Protein AF-A0A924KU63-F1 (afdb_monomer_lite)

Structure (mmCIF, N/CA/C/O backbone):
data_AF-A0A924KU63-F1
#
_entry.id   AF-A0A924KU63-F1
#
loop_
_atom_site.group_PDB
_atom_site.id
_atom_site.type_symbol
_atom_site.label_atom_id
_atom_site.label_alt_id
_atom_site.label_comp_id
_atom_site.label_asym_id
_atom_site.label_entity_id
_atom_site.label_seq_id
_atom_site.pdbx_PDB_ins_code
_atom_site.Cartn_x
_atom_site.Cartn_y
_atom_site.Cartn_z
_atom_site.occupancy
_atom_site.B_iso_or_equiv
_atom_site.auth_seq_id
_atom_site.auth_comp_id
_atom_site.auth_asym_id
_atom_site.auth_atom_id
_atom_site.pdbx_PDB_model_num
ATOM 1 N N . GLU A 1 1 ? -2.609 -9.490 -5.863 1.00 62.53 1 GLU A N 1
ATOM 2 C CA . GLU A 1 1 ? -2.686 -9.780 -4.413 1.00 62.53 1 GLU A CA 1
ATOM 3 C C . GLU A 1 1 ? -1.403 -9.478 -3.630 1.00 62.53 1 GLU A C 1
ATOM 5 O O . GLU A 1 1 ? -1.521 -9.086 -2.487 1.00 62.53 1 GLU A O 1
ATOM 10 N N . PHE A 1 2 ? -0.198 -9.526 -4.219 1.00 82.56 2 PHE A N 1
ATOM 11 C CA . PHE A 1 2 ? 1.078 -9.248 -3.517 1.00 82.56 2 PHE A CA 1
ATOM 12 C C . PHE A 1 2 ? 1.134 -7.963 -2.659 1.00 82.56 2 PHE A C 1
ATOM 14 O O . PHE A 1 2 ? 1.756 -7.947 -1.599 1.00 82.56 2 PHE A O 1
ATOM 21 N N . LEU A 1 3 ? 0.498 -6.874 -3.108 1.00 83.12 3 LEU A N 1
ATOM 22 C CA . LEU A 1 3 ? 0.426 -5.640 -2.321 1.00 83.12 3 LEU A CA 1
ATOM 23 C C . LEU A 1 3 ? -0.415 -5.822 -1.050 1.00 83.12 3 LEU A C 1
ATOM 25 O O . LEU A 1 3 ? -0.010 -5.340 -0.002 1.00 83.12 3 LEU A O 1
ATOM 29 N N . VAL A 1 4 ? -1.540 -6.534 -1.139 1.00 85.69 4 VAL A N 1
ATOM 30 C CA . VAL A 1 4 ? -2.420 -6.829 0.002 1.00 85.69 4 VAL A CA 1
ATOM 31 C C . VAL A 1 4 ? -1.668 -7.682 1.013 1.00 85.69 4 VAL A C 1
ATOM 33 O O . VAL A 1 4 ? -1.552 -7.277 2.156 1.00 85.69 4 VAL A O 1
ATOM 36 N N . ASP A 1 5 ? -1.029 -8.755 0.551 1.00 87.75 5 ASP A N 1
ATOM 37 C CA . ASP A 1 5 ? -0.212 -9.653 1.374 1.00 87.75 5 ASP A CA 1
ATOM 38 C C . ASP A 1 5 ? 0.928 -8.911 2.103 1.00 87.75 5 ASP A C 1
ATOM 40 O O . ASP A 1 5 ? 1.162 -9.105 3.293 1.00 87.75 5 ASP A O 1
ATOM 44 N N . THR A 1 6 ? 1.597 -7.973 1.424 1.00 88.69 6 THR A N 1
ATOM 45 C CA . THR A 1 6 ? 2.621 -7.129 2.065 1.00 88.69 6 THR A CA 1
ATOM 46 C C . THR A 1 6 ? 2.022 -6.195 3.122 1.00 88.69 6 THR A C 1
ATOM 48 O O . THR A 1 6 ? 2.639 -5.949 4.155 1.00 88.69 6 THR A O 1
ATOM 51 N N . VAL A 1 7 ? 0.843 -5.633 2.855 1.00 87.12 7 VAL A N 1
ATOM 52 C CA . VAL A 1 7 ? 0.133 -4.730 3.773 1.00 87.12 7 VAL A CA 1
ATOM 53 C C . VAL A 1 7 ? -0.401 -5.504 4.984 1.00 87.12 7 VAL A C 1
ATOM 55 O O . VAL A 1 7 ? -0.262 -5.025 6.105 1.00 87.12 7 VAL A O 1
ATOM 58 N N . GLU A 1 8 ? -0.950 -6.700 4.781 1.00 86.19 8 GLU A N 1
ATOM 59 C CA . GLU A 1 8 ? -1.391 -7.627 5.828 1.00 86.19 8 GLU A CA 1
ATOM 60 C C . GLU A 1 8 ? -0.246 -8.024 6.748 1.00 86.19 8 GLU A C 1
ATOM 62 O O . GLU A 1 8 ? -0.393 -7.980 7.967 1.00 86.19 8 GLU A O 1
ATOM 67 N N . ASP A 1 9 ? 0.908 -8.368 6.190 1.00 88.62 9 ASP A N 1
ATOM 68 C CA . ASP A 1 9 ? 2.074 -8.739 6.983 1.00 88.62 9 ASP A CA 1
ATOM 69 C C . ASP A 1 9 ? 2.590 -7.572 7.827 1.00 88.62 9 ASP A C 1
ATOM 71 O O . ASP A 1 9 ? 2.824 -7.720 9.023 1.00 88.62 9 ASP A O 1
ATOM 75 N N . LEU A 1 10 ? 2.659 -6.375 7.237 1.00 87.75 10 LEU A N 1
ATOM 76 C CA . LEU A 1 10 ? 3.026 -5.160 7.960 1.00 87.75 10 LEU A CA 1
ATOM 77 C C . LEU A 1 10 ? 2.033 -4.832 9.085 1.00 87.75 10 LEU A C 1
ATOM 79 O O . LEU A 1 10 ? 2.449 -4.378 10.149 1.00 87.75 10 LEU A O 1
ATOM 83 N N . ILE A 1 11 ? 0.735 -5.058 8.861 1.00 85.12 11 ILE A N 1
ATOM 84 C CA . ILE A 1 11 ? -0.308 -4.911 9.886 1.00 85.12 11 ILE A CA 1
ATOM 85 C C . ILE A 1 11 ? -0.138 -5.948 10.996 1.00 85.12 11 ILE A C 1
ATOM 87 O O . ILE A 1 11 ? -0.251 -5.595 12.165 1.00 85.12 11 ILE A O 1
ATOM 91 N N . ASN A 1 12 ? 0.153 -7.204 10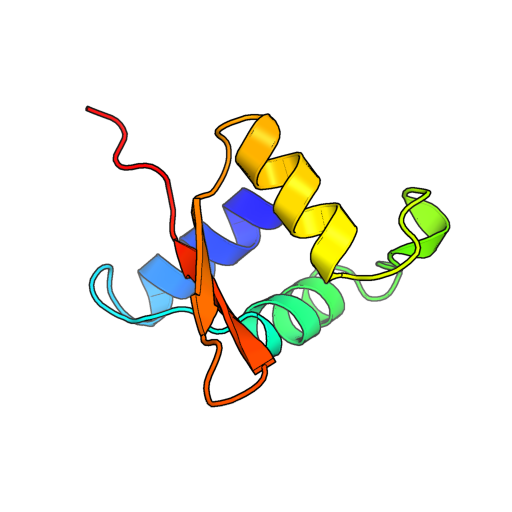.662 1.00 85.38 12 ASN A N 1
ATOM 92 C CA . ASN A 1 12 ? 0.392 -8.244 11.661 1.00 85.38 12 ASN A CA 1
ATOM 93 C C . ASN A 1 12 ? 1.650 -7.956 12.493 1.00 85.38 12 ASN A C 1
ATOM 95 O O . ASN A 1 12 ? 1.659 -8.208 13.694 1.00 85.38 12 ASN A O 1
ATOM 99 N N . GLU A 1 13 ? 2.690 -7.392 11.878 1.00 85.50 13 GLU A N 1
ATOM 100 C CA . GLU A 1 13 ? 3.956 -7.088 12.549 1.00 85.50 13 GLU A CA 1
ATOM 101 C C . GLU A 1 13 ? 3.861 -5.851 13.466 1.00 85.50 13 GLU A C 1
ATOM 103 O O . GLU A 1 13 ? 4.499 -5.811 14.517 1.00 85.50 13 GLU A O 1
ATOM 108 N N . ARG A 1 14 ? 3.058 -4.842 13.093 1.00 80.06 14 ARG A N 1
ATOM 109 C CA . ARG A 1 14 ? 2.965 -3.543 13.800 1.00 80.06 14 ARG A CA 1
ATOM 110 C C . ARG A 1 14 ? 1.674 -3.327 14.592 1.00 80.06 14 ARG A C 1
ATOM 112 O O . ARG A 1 14 ? 1.631 -2.460 15.460 1.00 80.06 14 ARG A O 1
ATOM 119 N N . GLY A 1 15 ? 0.637 -4.110 14.319 1.00 70.44 15 GLY A N 1
ATOM 120 C CA . GLY A 1 15 ? -0.703 -3.971 14.884 1.00 70.44 15 GLY A CA 1
ATOM 121 C C . GLY A 1 15 ? -1.680 -3.243 13.952 1.00 70.44 15 GLY A C 1
ATOM 122 O O . GLY A 1 15 ? -1.343 -2.263 13.289 1.00 70.44 15 GLY A O 1
ATOM 123 N N . SER A 1 16 ? -2.934 -3.705 13.943 1.00 66.88 16 SER A N 1
ATOM 124 C CA . SER A 1 16 ? -4.016 -3.283 13.033 1.00 66.88 16 SER A CA 1
ATOM 125 C C . SER A 1 16 ? -4.403 -1.803 13.082 1.00 66.88 16 SER A C 1
ATOM 127 O O . SER A 1 16 ? -5.060 -1.316 12.161 1.00 66.88 16 SER A O 1
ATOM 129 N N . ASP A 1 17 ? -4.006 -1.080 14.128 1.00 64.50 17 ASP A N 1
ATOM 130 C CA . ASP A 1 17 ? -4.290 0.352 14.271 1.00 64.50 17 ASP A CA 1
ATOM 131 C C . ASP A 1 17 ? -3.221 1.243 13.608 1.00 64.50 17 ASP A C 1
ATOM 133 O O . ASP A 1 17 ? -3.474 2.414 13.296 1.00 64.50 17 ASP A O 1
ATOM 137 N N . GLU A 1 18 ? -2.036 0.690 13.317 1.00 73.19 18 GLU A N 1
ATOM 138 C CA . GLU A 1 18 ? -0.914 1.480 12.823 1.00 73.19 18 GLU A CA 1
ATOM 139 C C . GLU A 1 18 ? -1.126 1.931 11.368 1.00 73.19 18 GLU A C 1
ATOM 141 O O . GLU A 1 18 ? -1.458 1.169 10.456 1.00 73.19 18 GLU A O 1
ATOM 146 N N . LYS A 1 19 ? -0.920 3.231 11.135 1.00 79.75 19 LYS A N 1
ATOM 147 C CA . LYS A 1 19 ? -0.966 3.829 9.798 1.00 79.75 19 LYS A CA 1
ATOM 148 C C . LYS A 1 19 ? 0.211 3.312 8.974 1.00 79.75 19 LYS A C 1
ATOM 150 O O . LYS A 1 19 ? 1.346 3.746 9.180 1.00 79.75 19 LYS A O 1
ATOM 155 N N . LEU A 1 20 ? -0.052 2.464 7.982 1.00 86.69 20 LEU A N 1
ATOM 156 C CA . LEU A 1 20 ? 0.987 2.055 7.044 1.00 86.69 20 LEU A CA 1
ATOM 157 C C . LEU A 1 20 ? 1.223 3.143 6.011 1.00 86.69 20 LEU A C 1
ATOM 159 O O . LEU A 1 20 ? 0.380 3.436 5.172 1.00 86.69 20 LEU A O 1
ATOM 163 N N . TRP A 1 21 ? 2.397 3.749 6.054 1.00 88.00 21 TRP A N 1
ATOM 164 C CA . TRP A 1 21 ? 2.797 4.737 5.067 1.00 88.00 21 TRP A CA 1
ATOM 165 C C . TRP A 1 21 ? 3.263 4.040 3.792 1.00 88.00 21 TRP A C 1
ATOM 167 O O . TRP A 1 21 ? 3.980 3.042 3.833 1.00 88.00 21 TRP A O 1
ATOM 177 N N . GLY A 1 22 ? 2.927 4.602 2.637 1.00 85.06 22 GLY A N 1
ATOM 178 C CA . GLY A 1 22 ? 3.380 4.113 1.340 1.00 85.06 22 GLY A CA 1
ATOM 179 C C . GLY A 1 22 ? 4.896 3.981 1.218 1.00 85.06 22 GLY A C 1
ATOM 180 O O . GLY A 1 22 ? 5.399 3.023 0.635 1.00 85.06 22 GLY A O 1
ATOM 181 N N . SER A 1 23 ? 5.624 4.896 1.864 1.00 83.50 23 SER A N 1
ATOM 182 C CA . SER A 1 23 ? 7.084 4.855 1.990 1.00 83.50 23 SER A CA 1
ATOM 183 C C . SER A 1 23 ? 7.608 3.660 2.793 1.00 83.50 23 SER A C 1
ATOM 185 O O . SER A 1 23 ? 8.794 3.371 2.705 1.00 83.50 23 SER A O 1
ATOM 187 N N . MET A 1 24 ? 6.762 2.961 3.557 1.00 86.38 24 MET A N 1
ATOM 188 C CA . MET A 1 24 ? 7.093 1.686 4.208 1.00 86.38 24 MET A CA 1
ATOM 189 C C . MET A 1 24 ? 6.679 0.486 3.358 1.00 86.38 24 MET A C 1
ATOM 191 O O . MET A 1 24 ? 7.426 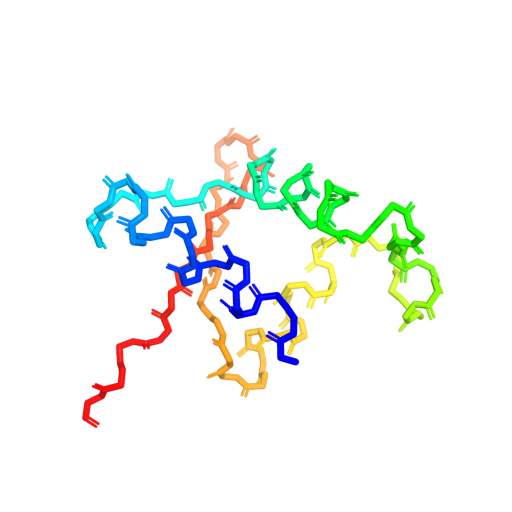-0.486 3.259 1.00 86.38 24 MET A O 1
ATOM 195 N N . VAL A 1 25 ? 5.529 0.563 2.687 1.00 87.19 25 VAL A N 1
ATOM 196 C CA . VAL A 1 25 ? 5.053 -0.532 1.829 1.00 87.19 25 VAL A CA 1
ATOM 197 C C . VAL A 1 25 ? 5.984 -0.728 0.630 1.00 87.19 25 VAL A C 1
ATOM 199 O O . VAL A 1 25 ? 6.390 -1.853 0.354 1.00 87.19 25 VAL A O 1
ATOM 202 N N . LYS A 1 26 ? 6.421 0.354 -0.028 1.00 85.44 26 LYS A N 1
ATOM 203 C CA . LYS A 1 26 ? 7.325 0.290 -1.190 1.00 85.44 26 LYS A CA 1
ATOM 204 C C . LYS A 1 26 ? 8.635 -0.480 -0.923 1.00 85.44 26 LYS A C 1
ATOM 206 O O . LYS A 1 26 ? 8.895 -1.438 -1.654 1.00 85.44 26 LYS A O 1
ATOM 211 N N . PRO A 1 27 ? 9.457 -0.142 0.092 1.00 87.38 27 PRO A N 1
ATOM 212 C CA . PRO A 1 27 ? 10.675 -0.897 0.377 1.00 87.38 27 PRO A CA 1
ATOM 213 C C . PRO A 1 27 ? 10.385 -2.321 0.861 1.00 87.38 27 PRO A C 1
ATOM 215 O O . PRO A 1 27 ? 11.164 -3.222 0.568 1.00 87.38 27 PRO A O 1
ATOM 218 N N . THR A 1 28 ? 9.265 -2.566 1.545 1.00 88.81 28 THR A N 1
ATOM 219 C CA . THR A 1 28 ? 8.880 -3.925 1.966 1.00 88.81 28 THR A CA 1
ATOM 220 C C . THR A 1 28 ? 8.549 -4.805 0.760 1.00 88.81 28 THR A C 1
ATOM 222 O O . THR A 1 28 ? 9.049 -5.925 0.652 1.00 88.81 28 THR A O 1
ATOM 225 N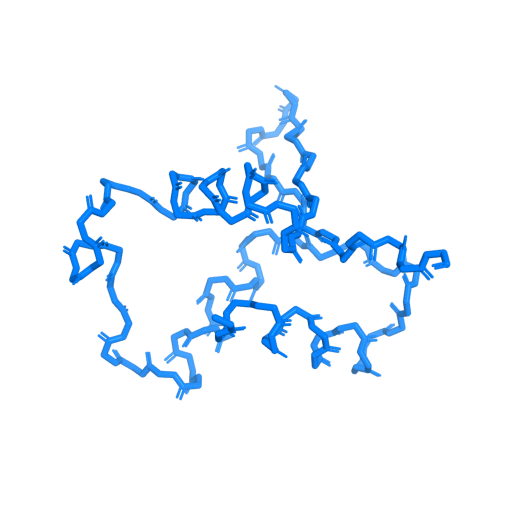 N . MET A 1 29 ? 7.806 -4.270 -0.212 1.00 87.31 29 MET A N 1
ATOM 226 C CA . MET A 1 29 ? 7.538 -4.940 -1.487 1.00 87.31 29 MET A CA 1
ATOM 227 C C . MET A 1 29 ? 8.829 -5.222 -2.260 1.00 87.31 29 MET A C 1
ATOM 229 O O . MET A 1 29 ? 8.981 -6.311 -2.806 1.00 87.31 29 MET A O 1
ATOM 233 N N . GLN A 1 30 ? 9.782 -4.284 -2.271 1.00 86.50 30 GLN A N 1
ATOM 234 C CA . GLN A 1 30 ? 11.094 -4.490 -2.895 1.00 86.50 30 GLN A CA 1
ATOM 235 C C . GLN A 1 30 ? 11.945 -5.533 -2.156 1.00 86.50 30 GLN A C 1
ATOM 237 O O . GLN A 1 30 ? 12.646 -6.302 -2.806 1.00 86.50 30 GLN A O 1
ATOM 242 N N . ARG A 1 31 ? 11.870 -5.618 -0.820 1.00 87.94 31 ARG A N 1
ATOM 243 C CA . ARG A 1 31 ? 12.540 -6.682 -0.049 1.00 87.94 31 ARG A CA 1
ATOM 244 C C . ARG A 1 31 ? 11.959 -8.057 -0.360 1.00 87.94 31 ARG A C 1
ATOM 246 O O . ARG A 1 31 ? 12.717 -8.993 -0.581 1.00 87.94 31 ARG A O 1
ATOM 253 N N . ARG A 1 32 ? 10.628 -8.174 -0.404 1.00 87.31 32 ARG A N 1
ATOM 254 C CA . ARG A 1 32 ? 9.933 -9.424 -0.756 1.00 87.31 32 ARG A CA 1
ATOM 255 C C . ARG A 1 32 ? 10.153 -9.807 -2.219 1.00 87.31 32 ARG A C 1
ATOM 257 O O . ARG A 1 32 ? 10.271 -10.984 -2.544 1.00 87.31 32 ARG A O 1
ATOM 264 N N . ARG A 1 33 ? 10.211 -8.817 -3.112 1.00 84.12 33 ARG A N 1
ATOM 265 C CA . ARG A 1 33 ? 10.401 -9.013 -4.548 1.00 84.12 33 ARG A CA 1
ATOM 266 C C . ARG A 1 33 ? 11.365 -7.961 -5.110 1.00 84.12 33 ARG A C 1
ATOM 268 O O . ARG A 1 33 ? 10.913 -6.922 -5.588 1.00 84.12 33 ARG A O 1
ATOM 275 N N . PRO A 1 34 ? 12.678 -8.241 -5.154 1.00 81.94 34 PRO A N 1
ATOM 276 C CA . PRO A 1 34 ? 13.676 -7.283 -5.645 1.00 81.94 34 PRO A CA 1
ATOM 277 C C . PRO A 1 34 ? 13.514 -6.922 -7.131 1.00 81.94 34 PRO A C 1
ATOM 279 O O . PRO A 1 34 ? 13.991 -5.881 -7.565 1.00 81.94 34 PRO A O 1
ATOM 282 N N . GLY A 1 35 ? 12.795 -7.739 -7.910 1.00 81.62 35 GLY A N 1
ATOM 283 C CA . GLY A 1 35 ? 12.408 -7.426 -9.293 1.00 81.62 35 GLY A CA 1
ATOM 284 C C . GLY A 1 35 ? 11.114 -6.614 -9.433 1.00 81.62 35 GLY A C 1
ATOM 285 O O . GLY A 1 35 ? 10.624 -6.439 -10.548 1.00 81.62 35 GLY A O 1
ATOM 286 N N . PHE A 1 36 ? 10.501 -6.176 -8.329 1.00 82.62 36 PHE A N 1
ATOM 287 C CA . PHE A 1 36 ? 9.308 -5.340 -8.377 1.00 82.62 36 PHE A CA 1
ATOM 288 C C . PHE A 1 36 ? 9.669 -3.942 -8.885 1.00 82.62 36 PHE A C 1
ATOM 290 O O . PHE A 1 36 ? 10.440 -3.212 -8.261 1.00 82.62 36 PHE A O 1
ATOM 297 N N . ASN A 1 37 ? 9.073 -3.571 -10.013 1.00 79.06 37 ASN A N 1
ATOM 298 C CA . ASN A 1 37 ? 9.126 -2.227 -10.560 1.00 79.06 37 ASN A CA 1
ATOM 299 C C . ASN A 1 37 ? 7.735 -1.863 -11.072 1.00 79.06 37 ASN A C 1
ATOM 301 O O . ASN A 1 37 ? 7.097 -2.669 -11.747 1.00 79.06 37 ASN A O 1
ATOM 305 N N . GLU A 1 38 ? 7.276 -0.656 -10.775 1.00 82.75 38 GLU A N 1
ATOM 306 C CA . GLU A 1 38 ? 5.978 -0.146 -11.223 1.00 82.75 38 GLU A CA 1
ATOM 307 C C . GLU A 1 38 ? 5.817 -0.211 -12.749 1.00 82.75 38 GLU A C 1
ATOM 309 O O . GLU A 1 38 ? 4.759 -0.599 -13.249 1.00 82.75 38 GLU A O 1
ATOM 314 N N . SER A 1 39 ? 6.908 0.040 -13.479 1.00 80.75 39 SER A N 1
ATOM 315 C CA . SER A 1 39 ? 6.951 -0.022 -14.943 1.00 80.75 39 SER A CA 1
ATOM 316 C C . SER A 1 39 ? 6.698 -1.435 -15.467 1.00 80.75 39 SER A C 1
ATOM 318 O O . SER A 1 39 ? 6.036 -1.601 -16.487 1.00 80.75 39 SER A O 1
ATOM 320 N N . SER A 1 40 ? 7.164 -2.465 -14.748 1.00 79.38 40 SER A N 1
ATOM 321 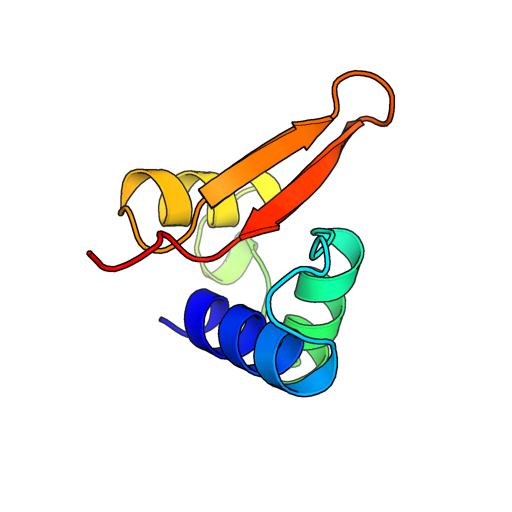C CA . SER A 1 40 ? 6.930 -3.872 -15.109 1.00 79.38 40 SER A CA 1
ATOM 322 C C . SER A 1 40 ? 5.455 -4.266 -15.013 1.00 79.38 40 SER A C 1
ATOM 324 O O . SER A 1 40 ? 5.045 -5.254 -15.612 1.00 79.38 40 SER A O 1
ATOM 326 N N . TYR A 1 41 ? 4.660 -3.499 -14.265 1.00 77.62 41 TYR A N 1
ATOM 327 C CA . TYR A 1 41 ? 3.213 -3.664 -14.150 1.00 77.62 41 TYR A CA 1
ATOM 328 C C . TYR A 1 41 ? 2.427 -2.665 -15.017 1.00 77.62 41 TYR A C 1
ATOM 330 O O . TYR A 1 41 ? 1.200 -2.681 -14.999 1.00 77.62 41 TYR A O 1
ATOM 338 N N . GLY A 1 42 ? 3.111 -1.806 -15.783 1.00 84.44 42 GLY A N 1
ATOM 339 C CA . GLY A 1 42 ? 2.479 -0.796 -16.633 1.00 84.44 42 GLY A CA 1
ATOM 340 C C . GLY A 1 42 ? 2.029 0.474 -15.902 1.00 84.44 42 GLY A C 1
ATOM 341 O O . GLY A 1 42 ? 1.297 1.269 -16.485 1.00 84.44 42 GLY A O 1
ATOM 342 N N . TYR A 1 43 ? 2.465 0.694 -14.658 1.00 87.25 43 TYR A N 1
ATOM 343 C CA . TYR A 1 43 ? 2.158 1.907 -13.892 1.00 87.25 43 TYR A CA 1
ATOM 344 C C . TYR A 1 43 ? 3.328 2.897 -13.947 1.00 87.25 43 TYR A C 1
ATOM 346 O O . TYR A 1 43 ? 4.491 2.497 -13.873 1.00 87.25 43 TYR A O 1
ATOM 354 N N . ARG A 1 44 ? 3.051 4.206 -14.026 1.00 85.06 44 ARG A N 1
ATOM 355 C CA . ARG A 1 44 ? 4.109 5.236 -14.088 1.00 85.06 44 ARG A CA 1
ATOM 356 C C . ARG A 1 44 ? 4.693 5.559 -12.720 1.00 85.06 44 ARG A C 1
ATOM 358 O O . ARG A 1 44 ? 5.725 6.218 -12.624 1.00 85.06 44 ARG A O 1
ATOM 365 N N . SER A 1 45 ? 4.017 5.175 -11.642 1.00 84.81 45 SER A N 1
ATOM 366 C CA . SER A 1 45 ? 4.438 5.449 -10.269 1.00 84.81 45 SER A CA 1
ATOM 367 C C . SER A 1 45 ? 3.767 4.499 -9.288 1.00 84.81 45 SER A C 1
ATOM 369 O O . SER A 1 45 ? 2.672 4.004 -9.550 1.00 84.81 45 SER A O 1
ATOM 371 N N . PHE A 1 46 ? 4.376 4.321 -8.109 1.00 84.25 46 PHE A N 1
ATOM 372 C CA . PHE A 1 46 ? 3.788 3.514 -7.032 1.00 84.25 46 PHE A CA 1
ATOM 373 C C . PHE A 1 46 ? 2.375 3.982 -6.704 1.00 84.25 46 PHE A C 1
ATOM 375 O O . PHE A 1 46 ? 1.476 3.167 -6.569 1.00 84.25 46 PHE A O 1
ATOM 382 N N . LYS A 1 47 ? 2.158 5.300 -6.694 1.00 84.56 47 LYS A N 1
ATOM 383 C CA . LYS A 1 47 ? 0.845 5.908 -6.487 1.00 84.56 47 LYS A CA 1
ATOM 384 C C . LYS A 1 47 ? -0.234 5.324 -7.412 1.00 84.56 47 LYS A C 1
ATOM 386 O O . LYS A 1 47 ? -1.264 4.911 -6.900 1.00 84.56 47 LYS A O 1
ATOM 391 N N . GLU A 1 48 ? 0.019 5.220 -8.719 1.00 87.19 48 GLU A N 1
ATOM 392 C CA . GLU A 1 48 ? -0.958 4.657 -9.667 1.00 87.19 48 GLU A CA 1
ATOM 393 C C . GLU A 1 48 ? -1.236 3.177 -9.399 1.00 87.19 48 GLU A C 1
ATOM 395 O O . GLU A 1 48 ? -2.3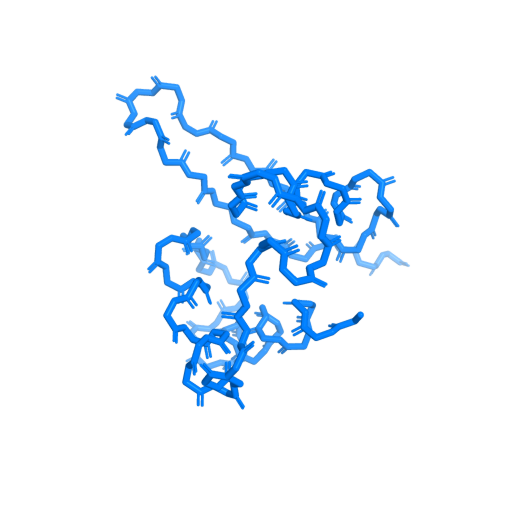83 2.747 -9.471 1.00 87.19 48 GLU A O 1
ATOM 400 N N . LEU A 1 49 ? -0.203 2.406 -9.046 1.00 87.25 49 LEU A N 1
ATOM 401 C CA . LEU A 1 49 ? -0.358 0.995 -8.696 1.00 87.25 49 LEU A CA 1
ATOM 402 C C . LEU A 1 49 ? -1.255 0.818 -7.463 1.00 87.25 49 LEU A C 1
ATOM 404 O O . LEU A 1 49 ? -2.104 -0.073 -7.441 1.00 87.25 49 LEU A O 1
ATOM 408 N N . VAL A 1 50 ? -1.088 1.660 -6.437 1.00 86.75 50 VAL A N 1
ATOM 409 C CA . VAL A 1 50 ? -1.916 1.571 -5.227 1.00 86.75 50 VAL A CA 1
ATOM 410 C C . VAL A 1 50 ? -3.317 2.156 -5.455 1.00 86.75 50 VAL A C 1
ATOM 412 O O . VAL A 1 50 ? -4.284 1.592 -4.956 1.00 86.75 50 VAL A O 1
ATOM 415 N N . GLU A 1 51 ? -3.458 3.229 -6.242 1.00 87.56 51 GLU A N 1
ATOM 416 C CA . GLU A 1 51 ? -4.763 3.771 -6.665 1.00 87.56 51 GLU A CA 1
ATOM 417 C C . GLU A 1 51 ? -5.577 2.730 -7.441 1.00 87.56 51 GLU A C 1
ATOM 419 O O . GLU A 1 51 ? -6.774 2.578 -7.218 1.00 87.56 51 GLU A O 1
ATOM 424 N N . ASP A 1 52 ? -4.938 1.967 -8.327 1.00 89.44 52 ASP A N 1
ATOM 425 C CA . ASP A 1 52 ? -5.602 0.878 -9.040 1.00 89.44 52 ASP A CA 1
ATOM 426 C C . ASP A 1 52 ? -6.001 -0.266 -8.093 1.00 89.44 52 ASP A C 1
ATOM 428 O O . ASP A 1 52 ? -7.099 -0.814 -8.204 1.00 89.44 52 ASP A O 1
ATOM 432 N N . ALA A 1 53 ? -5.156 -0.593 -7.111 1.00 88.06 53 ALA A N 1
ATOM 433 C CA . ALA A 1 53 ? -5.490 -1.570 -6.076 1.00 88.06 53 ALA A CA 1
ATOM 434 C C . ALA A 1 53 ? -6.673 -1.115 -5.195 1.00 88.06 53 ALA A C 1
ATOM 436 O O . ALA A 1 53 ? -7.508 -1.941 -4.821 1.00 88.06 53 ALA A O 1
ATOM 437 N N . GLU A 1 54 ? -6.788 0.184 -4.911 1.00 88.44 54 GLU A N 1
ATOM 438 C CA . GLU A 1 54 ? -7.928 0.761 -4.191 1.00 88.44 54 GLU A CA 1
ATOM 439 C C . GLU A 1 54 ? -9.207 0.770 -5.028 1.00 88.44 54 GLU A C 1
ATOM 441 O O . GLU A 1 54 ? -10.247 0.318 -4.550 1.00 88.44 54 GLU A O 1
ATOM 446 N N . LYS A 1 55 ? -9.126 1.118 -6.319 1.00 88.56 55 LYS A N 1
ATOM 447 C CA . LYS A 1 55 ? -10.258 0.980 -7.255 1.00 88.56 55 LYS A CA 1
ATOM 448 C C . LYS A 1 55 ? -10.793 -0.448 -7.335 1.00 88.56 55 LYS A C 1
ATOM 450 O O . LYS A 1 55 ? -11.994 -0.653 -7.501 1.00 88.56 55 LYS A O 1
ATOM 455 N N . ARG A 1 56 ? -9.912 -1.443 -7.197 1.00 88.50 56 ARG A N 1
ATOM 456 C CA . ARG A 1 56 ? -10.271 -2.869 -7.126 1.00 88.50 56 ARG A CA 1
ATOM 457 C C . ARG A 1 56 ? -10.801 -3.301 -5.752 1.00 88.50 56 ARG A C 1
ATOM 459 O O . ARG A 1 56 ? -11.093 -4.479 -5.577 1.00 88.50 56 ARG A O 1
ATOM 466 N N . LYS A 1 57 ? -10.928 -2.377 -4.792 1.00 85.81 57 LYS A N 1
ATOM 467 C CA . LYS A 1 57 ? -11.332 -2.613 -3.395 1.00 85.81 57 LYS A CA 1
ATOM 468 C C . LYS A 1 57 ? -10.446 -3.621 -2.659 1.00 85.81 57 LYS A C 1
ATOM 470 O O . LYS A 1 57 ? -10.917 -4.318 -1.770 1.00 85.81 57 LYS A O 1
ATOM 475 N N . LEU A 1 58 ? -9.170 -3.708 -3.034 1.00 87.31 58 LEU A N 1
ATOM 476 C CA . LEU A 1 58 ? -8.198 -4.588 -2.379 1.00 87.31 58 LEU A CA 1
ATOM 477 C C . LEU A 1 58 ? -7.533 -3.906 -1.177 1.00 87.31 58 LEU A C 1
ATOM 479 O O . LEU A 1 58 ? -7.181 -4.563 -0.205 1.00 87.31 58 LEU A O 1
ATOM 483 N N . VAL A 1 59 ? -7.351 -2.587 -1.257 1.00 87.75 59 VAL A N 1
ATOM 484 C CA . VAL A 1 59 ? -6.772 -1.728 -0.214 1.00 87.75 59 VAL A CA 1
ATOM 485 C C . VAL A 1 59 ? -7.513 -0.396 -0.169 1.00 87.75 59 VAL A C 1
ATOM 487 O O . VAL A 1 59 ? -8.212 -0.033 -1.105 1.00 87.75 59 VAL A O 1
ATOM 490 N N . LEU A 1 60 ? -7.347 0.350 0.911 1.00 87.50 60 LEU A N 1
ATOM 491 C CA . LEU A 1 60 ? -7.775 1.732 1.051 1.00 87.50 60 LEU A CA 1
ATOM 492 C C . LEU A 1 60 ? -6.535 2.615 1.066 1.00 87.50 60 LEU A C 1
ATOM 494 O O . LEU A 1 60 ? -5.582 2.332 1.794 1.00 87.50 60 LEU A O 1
ATOM 498 N N . ILE A 1 61 ? -6.551 3.700 0.299 1.00 88.38 61 ILE A N 1
ATOM 499 C CA . ILE A 1 61 ? -5.500 4.713 0.349 1.00 88.38 61 ILE A CA 1
ATOM 500 C C . ILE A 1 61 ? -6.044 6.039 0.846 1.00 88.38 61 ILE A C 1
ATOM 502 O O . ILE A 1 61 ? -7.105 6.494 0.434 1.00 88.38 61 ILE A O 1
ATOM 506 N N . VAL A 1 62 ? -5.284 6.686 1.721 1.00 86.75 62 VAL A N 1
ATOM 507 C CA . VAL A 1 62 ? -5.582 8.030 2.206 1.00 86.75 62 VAL A CA 1
ATOM 508 C C . VAL A 1 62 ? -4.373 8.901 1.930 1.00 86.75 62 VAL A C 1
ATOM 510 O O . VAL A 1 62 ? -3.297 8.700 2.502 1.00 86.75 62 VAL A O 1
ATOM 513 N N . ARG A 1 63 ? -4.543 9.854 1.015 1.00 84.69 63 ARG A N 1
ATOM 514 C CA . ARG A 1 63 ? -3.520 10.846 0.693 1.00 84.69 63 ARG A CA 1
ATOM 515 C C . ARG A 1 63 ? -3.542 11.954 1.738 1.00 84.69 63 ARG A C 1
ATOM 517 O O . ARG A 1 63 ? -4.592 12.514 2.028 1.00 84.69 63 ARG A O 1
ATOM 524 N N . ASP A 1 64 ? -2.371 12.289 2.256 1.00 82.12 64 ASP A N 1
ATOM 525 C CA . ASP A 1 64 ? -2.171 13.451 3.107 1.00 82.12 64 ASP A CA 1
ATOM 526 C C . ASP A 1 64 ? -1.779 14.652 2.230 1.00 82.12 64 ASP A C 1
ATOM 528 O O . ASP A 1 64 ? -0.695 14.687 1.643 1.00 82.12 64 ASP A O 1
ATOM 532 N N . GLU A 1 65 ? -2.681 15.628 2.089 1.00 72.38 65 GLU A N 1
ATOM 533 C CA . GLU A 1 65 ? -2.442 16.832 1.274 1.00 72.38 65 GLU A CA 1
ATOM 534 C C . GLU A 1 65 ? -1.375 17.764 1.864 1.00 72.38 65 GLU A C 1
ATOM 536 O O . GLU A 1 65 ? -0.806 18.570 1.132 1.00 72.38 65 GLU A O 1
ATOM 541 N N . LYS A 1 66 ? -1.051 17.640 3.159 1.00 72.50 66 LYS A N 1
ATOM 542 C CA . LYS A 1 66 ? -0.029 18.470 3.813 1.00 72.50 66 LYS A CA 1
ATOM 543 C C . LYS A 1 66 ? 1.392 17.999 3.516 1.00 72.50 66 LYS A C 1
ATOM 545 O O . LYS A 1 66 ? 2.283 18.824 3.352 1.00 72.50 66 LYS A O 1
ATOM 550 N N . SER A 1 67 ? 1.601 16.688 3.463 1.00 69.44 67 SER A N 1
ATOM 551 C CA . SER A 1 67 ? 2.923 16.064 3.348 1.00 69.44 67 SER A CA 1
ATOM 552 C C . SER A 1 67 ? 3.164 15.434 1.966 1.00 69.44 67 SER A C 1
ATOM 554 O O . SER A 1 67 ? 4.277 15.031 1.635 1.00 69.44 67 SER A O 1
ATOM 556 N N . GLY A 1 68 ? 2.118 15.304 1.138 1.00 72.44 68 GLY A N 1
ATOM 557 C CA . GLY A 1 68 ? 2.182 14.624 -0.163 1.00 72.44 68 GLY A CA 1
ATOM 558 C C . GLY A 1 68 ? 2.354 13.103 -0.055 1.00 72.44 68 GLY A C 1
ATOM 559 O O . GLY A 1 68 ? 2.516 12.415 -1.065 1.00 72.44 68 GLY A O 1
ATOM 560 N N . GLN A 1 69 ? 2.310 12.575 1.165 1.00 81.69 69 GLN A N 1
ATOM 561 C CA . GLN A 1 69 ? 2.430 11.161 1.479 1.00 81.69 69 GLN A CA 1
ATOM 562 C C . GLN A 1 69 ? 1.068 10.470 1.369 1.00 81.69 69 GLN A C 1
ATOM 564 O O . GLN A 1 69 ? 0.016 11.105 1.340 1.00 81.69 69 GLN A O 1
ATOM 569 N N . TYR A 1 70 ? 1.080 9.146 1.303 1.00 85.75 70 TYR A N 1
ATOM 570 C CA . TYR A 1 70 ? -0.127 8.329 1.274 1.00 85.75 70 TYR A CA 1
ATOM 571 C C . TYR A 1 70 ? -0.012 7.243 2.333 1.00 85.75 70 TYR A C 1
ATOM 573 O O . TYR A 1 70 ? 1.066 6.689 2.559 1.00 85.75 70 TYR A O 1
ATOM 581 N N . THR A 1 71 ? -1.128 6.964 2.992 1.00 87.94 71 THR A N 1
ATOM 582 C CA . THR A 1 71 ? -1.278 5.845 3.917 1.00 87.94 71 THR A CA 1
ATOM 583 C C . THR A 1 71 ? -2.143 4.779 3.272 1.00 87.94 71 THR A C 1
ATOM 585 O O . THR A 1 71 ? -3.074 5.096 2.539 1.00 87.94 71 THR A O 1
ATOM 588 N N . ILE A 1 72 ? -1.787 3.525 3.502 1.00 88.44 72 ILE A N 1
ATOM 589 C CA . ILE A 1 72 ? -2.419 2.336 2.953 1.00 88.44 72 ILE A CA 1
ATOM 590 C C . ILE A 1 72 ? -3.059 1.598 4.124 1.00 88.44 72 ILE A C 1
ATOM 592 O O . ILE A 1 72 ? -2.463 1.478 5.192 1.00 88.44 72 ILE A O 1
ATOM 596 N N . ARG A 1 73 ? -4.287 1.130 3.943 1.00 86.69 73 ARG A N 1
ATOM 597 C CA . ARG A 1 73 ? -5.005 0.291 4.901 1.00 86.69 73 ARG A CA 1
ATOM 598 C C . ARG A 1 73 ? -5.698 -0.843 4.164 1.00 86.69 73 ARG A C 1
ATOM 600 O O . ARG A 1 73 ? -5.904 -0.762 2.957 1.00 86.69 73 ARG A O 1
ATOM 607 N N . LEU A 1 74 ? -6.069 -1.891 4.881 1.00 85.38 74 LEU A N 1
ATOM 608 C CA . LEU A 1 74 ? -6.936 -2.924 4.325 1.00 85.38 74 LEU A CA 1
ATOM 60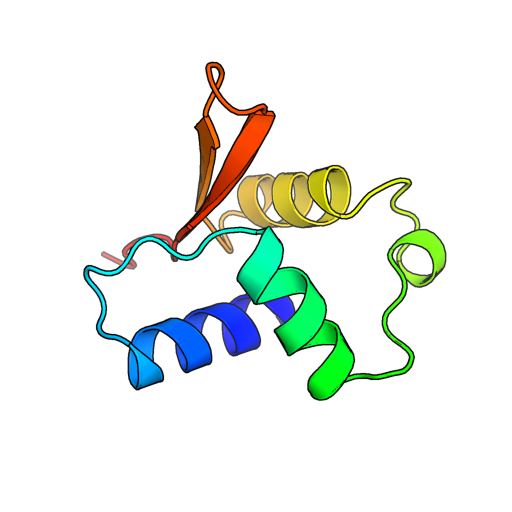9 C C . LEU A 1 74 ? -8.393 -2.454 4.391 1.00 85.38 74 LEU A C 1
ATOM 611 O O . LEU A 1 74 ? -8.758 -1.771 5.356 1.00 85.38 74 LEU A O 1
ATOM 615 N N . PRO A 1 75 ? -9.229 -2.775 3.389 1.00 81.56 75 PRO A N 1
ATOM 616 C CA . PRO A 1 75 ? -10.664 -2.618 3.531 1.00 81.56 75 PRO A CA 1
ATOM 617 C C . PRO A 1 75 ? -11.092 -3.507 4.696 1.00 81.56 75 PRO A C 1
ATOM 619 O O . PRO A 1 75 ? -10.748 -4.686 4.736 1.00 81.56 75 PRO A O 1
ATOM 622 N N . ALA A 1 76 ? -11.796 -2.944 5.675 1.00 68.56 76 ALA A N 1
ATOM 623 C CA . ALA A 1 76 ? -12.406 -3.761 6.709 1.00 68.56 76 ALA A CA 1
ATOM 624 C C . ALA A 1 76 ? -13.410 -4.694 6.017 1.00 68.56 76 ALA A C 1
ATOM 626 O O . ALA A 1 76 ? -14.457 -4.241 5.552 1.00 68.56 76 ALA A O 1
ATOM 627 N N . SER A 1 77 ? -13.050 -5.970 5.879 1.00 53.41 77 SER A N 1
ATOM 628 C CA . SER A 1 77 ? -13.979 -7.019 5.475 1.00 53.41 77 SER A CA 1
ATOM 629 C C . SER A 1 77 ? -15.038 -7.110 6.567 1.00 53.41 77 SER A C 1
ATOM 631 O O . SER A 1 77 ? -14.759 -7.597 7.661 1.00 53.41 77 SER A O 1
ATOM 633 N N . ASN A 1 78 ? -16.208 -6.534 6.301 1.00 39.62 78 ASN A N 1
ATOM 634 C CA . ASN A 1 78 ? -17.405 -6.731 7.112 1.00 39.62 78 ASN A CA 1
ATOM 635 C C . ASN A 1 78 ? -17.980 -8.129 6.877 1.00 39.62 78 ASN A C 1
ATOM 637 O O . ASN A 1 78 ? -17.832 -8.641 5.745 1.00 39.62 78 ASN A O 1
#

Secondary structure (DSSP, 8-state):
-HHHHHHHHHHHHH-TTS-EEHHHHHHHHHHH-TT--GGGGT-SSHHHHHHHHHHTTS-EEEE-TTTS-EEEE-----

Radius of gyration: 11.96 Å; chains: 1; bounding box: 31×28×32 Å

Sequence (78 aa):
EFLVDTVEDLINERGSDEKLWGSMVKPTMQRRRPGFNESSYGYRSFKELVEDAEKRKLVLIVRDEKSGQYTIRLPASN

pLDDT: mean 82.39, std 8.51, range [39.62, 89.44]

Foldseek 3Di:
DLLLVLQVVVCVVPPQVDFAWPVNSVVSSCVVPVPDDCVVVVHPDPVVVVVVCVVVLQWDWDADPVPRIITIHHDPPD